Protein AF-A0A928WXS2-F1 (afdb_monomer_lite)

pLDDT: mean 75.67, std 11.42, range [37.75, 89.62]

Radius of gyration: 29.93 Å; chains: 1; bounding box: 46×46×82 Å

Structure (mmCIF, N/CA/C/O backbone):
data_AF-A0A928WXS2-F1
#
_entry.id   AF-A0A928WXS2-F1
#
loop_
_atom_site.group_PDB
_atom_site.id
_atom_site.type_symbol
_atom_site.label_atom_id
_atom_site.label_alt_id
_atom_site.label_comp_id
_atom_site.label_asym_id
_atom_site.label_entity_id
_atom_site.label_seq_id
_atom_site.pdbx_PDB_ins_code
_atom_site.Cartn_x
_atom_site.Cartn_y
_atom_site.Cartn_z
_atom_site.occupancy
_atom_site.B_iso_or_equiv
_atom_site.auth_seq_id
_atom_site.auth_comp_id
_atom_site.auth_asym_id
_atom_site.auth_atom_id
_atom_site.pdbx_PDB_model_num
ATOM 1 N N . MET A 1 1 ? -8.894 -29.575 31.474 1.00 37.75 1 MET A N 1
ATOM 2 C CA . MET A 1 1 ? -9.106 -28.116 31.392 1.00 37.75 1 MET A CA 1
ATOM 3 C C . MET A 1 1 ? -9.855 -27.868 30.100 1.00 37.75 1 MET A C 1
ATOM 5 O O . MET A 1 1 ? -9.328 -28.230 29.058 1.00 37.75 1 MET A O 1
ATOM 9 N N . ALA A 1 2 ? -11.108 -27.418 30.169 1.00 40.50 2 ALA A N 1
ATOM 10 C CA . ALA A 1 2 ? -11.905 -27.175 28.971 1.00 40.50 2 ALA A CA 1
ATOM 11 C C . ALA A 1 2 ? -11.360 -25.928 28.266 1.00 40.50 2 ALA A C 1
ATOM 13 O O . ALA A 1 2 ? -11.313 -24.856 28.868 1.00 40.50 2 ALA A O 1
ATOM 14 N N . LEU A 1 3 ? -10.901 -26.093 27.025 1.00 47.56 3 LEU A N 1
ATOM 15 C CA . LEU A 1 3 ? -10.649 -24.979 26.121 1.00 47.56 3 LEU A CA 1
ATOM 16 C C . LEU A 1 3 ? -12.019 -24.390 25.801 1.00 47.56 3 LEU A C 1
ATOM 18 O O . LEU A 1 3 ? -12.821 -24.989 25.095 1.00 47.56 3 LEU A O 1
ATOM 22 N N . LEU A 1 4 ? -12.316 -23.277 26.452 1.00 52.53 4 LEU A N 1
ATOM 23 C CA . LEU A 1 4 ? -13.494 -22.474 26.199 1.00 52.53 4 LEU A CA 1
ATOM 24 C C . LEU A 1 4 ? -13.389 -21.948 24.760 1.00 52.53 4 LEU A C 1
ATOM 26 O O . LEU A 1 4 ? -12.701 -20.962 24.510 1.00 52.53 4 LEU A O 1
ATOM 30 N N . GLU A 1 5 ? -14.039 -22.629 23.814 1.00 58.19 5 GLU A N 1
ATOM 31 C CA . GLU A 1 5 ? -14.343 -22.106 22.476 1.00 58.19 5 GLU A CA 1
ATOM 32 C C . GLU A 1 5 ? -15.395 -20.998 22.622 1.00 58.19 5 GLU A C 1
ATOM 34 O O . GLU A 1 5 ? -16.561 -21.158 22.272 1.00 58.19 5 GLU A O 1
ATOM 39 N N . ILE A 1 6 ? -15.007 -19.888 23.251 1.00 64.94 6 ILE A N 1
ATOM 40 C CA . ILE A 1 6 ? -15.870 -18.718 23.376 1.00 64.94 6 ILE A CA 1
ATOM 41 C C . ILE A 1 6 ? -15.855 -18.016 22.021 1.00 64.94 6 ILE A C 1
ATOM 43 O O . ILE A 1 6 ? -14.792 -17.651 21.511 1.00 64.94 6 ILE A O 1
ATOM 47 N N . SER A 1 7 ? -17.035 -17.836 21.432 1.00 75.81 7 SER A N 1
ATOM 48 C CA . SER A 1 7 ? -17.173 -17.073 20.193 1.00 75.81 7 SER A CA 1
ATOM 49 C C . SER A 1 7 ? -16.910 -15.584 20.445 1.00 75.81 7 SER A C 1
ATOM 51 O O . SER A 1 7 ? -17.113 -15.072 21.545 1.00 75.81 7 SER A O 1
ATOM 53 N N . VAL A 1 8 ? -16.476 -14.849 19.418 1.00 71.12 8 VAL A N 1
ATOM 54 C CA . VAL A 1 8 ? -16.236 -13.394 19.520 1.00 71.12 8 VAL A CA 1
ATOM 55 C C . VAL A 1 8 ? -17.483 -12.651 20.020 1.00 71.12 8 VAL A C 1
ATOM 57 O O . VAL A 1 8 ? -17.380 -11.710 20.801 1.00 71.12 8 VAL A O 1
ATOM 60 N N . GLU A 1 9 ? -18.664 -13.127 19.631 1.00 75.56 9 GLU A N 1
ATOM 61 C CA . GLU A 1 9 ? -19.962 -12.607 20.069 1.00 75.56 9 GLU A CA 1
ATOM 62 C C . GLU A 1 9 ? -20.176 -12.796 21.577 1.00 75.56 9 GLU A C 1
ATOM 64 O O . GLU A 1 9 ? -20.564 -11.861 22.269 1.00 75.56 9 GLU A O 1
ATOM 69 N N . GLN A 1 10 ? -19.822 -13.964 22.120 1.00 74.50 10 GLN A N 1
ATOM 70 C CA . GLN A 1 10 ? -19.902 -14.227 23.559 1.00 74.50 10 GLN A CA 1
ATOM 71 C C . GLN A 1 10 ? -18.910 -13.372 24.362 1.00 74.50 10 GLN A C 1
ATOM 73 O O . GLN A 1 10 ? -19.214 -12.970 25.483 1.00 74.50 10 GLN A O 1
ATOM 78 N N . ILE A 1 11 ? -17.737 -13.058 23.802 1.00 74.88 11 ILE A N 1
ATOM 79 C CA . ILE A 1 11 ? -16.780 -12.129 24.426 1.00 74.88 11 ILE A CA 1
ATOM 80 C C . ILE A 1 11 ? -17.367 -10.715 24.468 1.00 74.88 11 ILE A C 1
ATOM 82 O O . ILE A 1 11 ? -17.271 -10.046 25.495 1.00 74.88 11 ILE A O 1
ATOM 86 N N . LEU A 1 12 ? -17.994 -10.267 23.378 1.00 75.69 12 LEU A N 1
ATOM 87 C CA . LEU A 1 12 ? -18.630 -8.952 23.309 1.00 75.69 12 LEU A CA 1
ATOM 88 C C . LEU A 1 12 ? -19.786 -8.828 24.304 1.00 75.69 12 LEU A C 1
ATOM 90 O O . LEU A 1 12 ? -19.847 -7.830 25.021 1.00 75.69 12 LEU A O 1
ATOM 94 N N . ASP A 1 13 ? -20.633 -9.850 24.422 1.00 80.19 13 ASP A N 1
ATOM 95 C CA . ASP A 1 13 ? -21.723 -9.870 25.402 1.00 80.19 13 ASP A CA 1
ATOM 96 C C . ASP A 1 13 ? -21.201 -9.814 26.845 1.00 80.19 13 ASP A C 1
ATOM 98 O O . ASP A 1 13 ? -21.734 -9.078 27.679 1.00 80.19 13 ASP A O 1
ATOM 102 N N . LEU A 1 14 ? -20.118 -10.536 27.150 1.00 77.69 14 LEU A N 1
ATOM 103 C CA . LEU A 1 14 ? -19.480 -10.494 28.469 1.00 77.69 14 LEU A CA 1
ATOM 104 C C . LEU A 1 14 ? -18.858 -9.124 28.766 1.00 77.69 14 LEU A C 1
ATOM 106 O O . LEU A 1 14 ? -18.938 -8.647 29.897 1.00 77.69 14 LEU A O 1
ATOM 110 N N . ILE A 1 15 ? -18.271 -8.467 27.762 1.00 75.50 15 ILE A N 1
ATOM 111 C CA . ILE A 1 15 ? -17.727 -7.111 27.901 1.00 75.50 15 ILE A CA 1
ATOM 112 C C . ILE A 1 15 ? -18.856 -6.100 28.138 1.00 75.50 15 ILE A C 1
ATOM 114 O O . ILE A 1 15 ? -18.721 -5.231 28.999 1.00 75.50 15 ILE A O 1
ATOM 118 N N . GLN A 1 16 ? -19.990 -6.229 27.445 1.00 76.81 16 GLN A N 1
ATOM 119 C CA . GLN A 1 16 ? -21.141 -5.332 27.605 1.00 76.81 16 GLN A CA 1
ATOM 120 C C . GLN A 1 16 ? -21.787 -5.410 28.996 1.00 76.81 16 GLN A C 1
ATOM 122 O O . GLN A 1 16 ? -22.351 -4.421 29.460 1.00 76.81 16 GLN A O 1
ATOM 127 N N . GLN A 1 17 ? -21.672 -6.550 29.682 1.00 80.56 17 GLN A N 1
ATOM 128 C CA . GLN A 1 17 ? -22.176 -6.734 31.049 1.00 80.56 17 GLN A CA 1
ATOM 129 C C . GLN A 1 17 ? -21.261 -6.135 32.133 1.00 80.56 17 GLN A C 1
ATOM 131 O O . GLN A 1 17 ? -21.659 -6.062 33.298 1.00 80.56 17 GLN A O 1
ATOM 136 N N . LEU A 1 18 ? -20.042 -5.711 31.783 1.00 77.56 18 LEU A N 1
ATOM 137 C CA . LEU A 1 18 ? -19.088 -5.127 32.725 1.00 77.56 18 LEU A CA 1
ATOM 138 C C . LEU A 1 18 ? -19.299 -3.614 32.921 1.00 77.56 18 LEU A C 1
ATOM 140 O O . LEU A 1 18 ? -19.802 -2.930 32.030 1.00 77.56 18 LEU A O 1
ATOM 144 N N . PRO A 1 19 ? -18.858 -3.052 34.062 1.00 81.75 19 PRO A N 1
ATOM 145 C CA . PRO A 1 19 ? -18.829 -1.607 34.276 1.00 81.75 19 PRO A CA 1
ATOM 146 C C . PRO A 1 19 ? -17.957 -0.893 33.234 1.00 81.75 19 PRO A C 1
ATOM 148 O O . PRO A 1 19 ? -16.912 -1.409 32.834 1.00 81.75 19 PRO A O 1
ATOM 151 N N . ILE A 1 20 ? -18.337 0.332 32.859 1.00 74.69 20 ILE A N 1
ATOM 152 C CA . ILE A 1 20 ? -17.662 1.136 31.819 1.00 74.69 20 ILE A CA 1
ATOM 153 C C . ILE A 1 20 ? -16.156 1.296 32.096 1.00 74.69 20 ILE A C 1
ATOM 155 O O . ILE A 1 20 ? -15.346 1.184 31.181 1.00 74.69 20 ILE A O 1
ATOM 159 N N . GLU A 1 21 ? -15.758 1.474 33.358 1.00 76.44 21 GLU A N 1
ATOM 160 C CA . GLU A 1 21 ? -14.342 1.574 33.755 1.00 76.44 21 GLU A CA 1
ATOM 161 C C . GLU A 1 21 ? -13.547 0.296 33.431 1.00 76.44 21 GLU A C 1
ATOM 163 O O . GLU A 1 21 ? -12.397 0.344 32.994 1.00 76.44 21 GLU A O 1
ATOM 168 N N . SER A 1 22 ? -14.176 -0.871 33.592 1.00 78.38 22 SER A N 1
ATOM 169 C CA . SER A 1 22 ? -13.563 -2.161 33.256 1.00 78.38 22 SER A CA 1
ATOM 170 C C . SER A 1 22 ? -13.500 -2.379 31.744 1.00 78.38 22 SER A C 1
ATOM 172 O O . SER A 1 22 ? -12.516 -2.925 31.250 1.00 78.38 22 SER A O 1
ATOM 174 N N . GLN A 1 23 ? -14.502 -1.906 30.997 1.00 77.50 23 GLN A N 1
ATOM 175 C CA . GLN A 1 23 ? -14.493 -1.946 29.531 1.00 77.50 23 GLN A CA 1
ATOM 176 C C . GLN A 1 23 ? -13.344 -1.110 28.957 1.00 77.50 23 GLN A C 1
ATOM 178 O O . GLN A 1 23 ? -12.628 -1.576 28.071 1.00 77.50 23 GLN A O 1
ATOM 183 N N . GLN A 1 24 ? -13.119 0.088 29.503 1.00 76.94 24 GLN A N 1
ATOM 184 C CA . GLN A 1 24 ? -12.020 0.963 29.090 1.00 76.94 24 GLN A CA 1
ATOM 185 C C . GLN A 1 24 ? -10.656 0.297 29.301 1.00 76.94 24 GLN A C 1
ATOM 187 O O . GLN A 1 24 ? -9.846 0.259 28.377 1.00 76.94 24 GLN A O 1
ATOM 192 N N . SER A 1 25 ? -10.435 -0.320 30.467 1.00 80.94 25 SER A N 1
ATOM 193 C CA . SER A 1 25 ? -9.180 -1.028 30.752 1.00 80.94 25 SER A CA 1
ATOM 194 C C . SER A 1 25 ? -8.951 -2.238 29.833 1.00 80.94 25 SER A C 1
ATOM 196 O O . SER A 1 25 ? -7.816 -2.519 29.442 1.00 80.94 25 SER A O 1
ATOM 198 N N . ILE A 1 26 ? -10.015 -2.953 29.451 1.00 83.25 26 ILE A N 1
ATOM 199 C CA . ILE A 1 26 ? -9.927 -4.082 28.511 1.00 83.25 26 ILE A CA 1
ATOM 200 C C . ILE A 1 26 ? -9.544 -3.596 27.111 1.00 83.25 26 ILE A C 1
ATOM 202 O O . ILE A 1 26 ? -8.653 -4.178 26.492 1.00 83.25 26 ILE A O 1
ATOM 206 N N . VAL A 1 27 ? -10.180 -2.528 26.623 1.00 81.94 27 VAL A N 1
ATOM 207 C CA . VAL A 1 27 ? -9.870 -1.940 25.312 1.00 81.94 27 VAL A CA 1
ATOM 208 C C . VAL A 1 27 ? -8.429 -1.441 25.273 1.00 81.94 27 VAL A C 1
ATOM 210 O O . VAL A 1 27 ? -7.711 -1.737 24.322 1.00 81.94 27 VAL A O 1
ATOM 213 N N . GLU A 1 28 ? -7.974 -0.762 26.324 1.00 83.25 28 GLU A N 1
ATOM 214 C CA . GLU A 1 28 ? -6.602 -0.265 26.426 1.00 83.25 28 GLU A CA 1
ATOM 215 C C . GLU A 1 28 ? -5.575 -1.408 26.384 1.00 83.25 28 GLU A C 1
ATOM 217 O O . GLU A 1 28 ? -4.616 -1.366 25.610 1.00 83.25 28 GLU A O 1
ATOM 222 N N . LYS A 1 29 ? -5.820 -2.494 27.126 1.00 84.56 29 LYS A N 1
ATOM 223 C CA . LYS A 1 29 ? -4.959 -3.686 27.092 1.00 84.56 29 LYS A CA 1
ATOM 224 C C . LYS A 1 29 ? -4.984 -4.410 25.749 1.00 84.56 29 LYS A C 1
ATOM 226 O O . LYS A 1 29 ? -3.947 -4.908 25.316 1.00 84.56 29 LYS A O 1
ATOM 231 N N . LEU A 1 30 ? -6.141 -4.491 25.091 1.00 81.69 30 LEU A N 1
ATOM 232 C CA . LEU A 1 30 ? -6.252 -5.074 23.752 1.00 81.69 30 LEU A CA 1
ATOM 233 C C . LEU A 1 30 ? -5.487 -4.240 22.724 1.00 81.69 30 LEU A C 1
ATOM 235 O O . LEU A 1 30 ? -4.758 -4.806 21.916 1.00 81.69 30 LEU A O 1
ATOM 239 N N . HIS A 1 31 ? -5.597 -2.913 22.794 1.00 77.69 31 HIS A N 1
ATOM 240 C CA . HIS A 1 31 ? -4.818 -1.998 21.964 1.00 77.69 31 HIS A CA 1
ATOM 241 C C . HIS A 1 31 ? -3.316 -2.184 22.181 1.00 77.69 31 HIS A C 1
ATOM 243 O O . HIS A 1 31 ? -2.576 -2.301 21.208 1.00 77.69 31 HIS A O 1
ATOM 249 N N . GLN A 1 32 ? -2.871 -2.282 23.436 1.00 81.06 32 GLN A N 1
ATOM 250 C CA . GLN A 1 32 ? -1.468 -2.532 23.752 1.00 81.06 32 GLN A CA 1
ATOM 251 C C . GLN A 1 32 ? -0.986 -3.874 23.180 1.00 81.06 32 GLN A C 1
ATOM 253 O O . GLN A 1 32 ? 0.051 -3.924 22.525 1.00 81.06 32 GLN A O 1
ATOM 258 N N . GLN A 1 33 ? -1.754 -4.954 23.354 1.00 79.94 33 GLN A N 1
ATOM 259 C CA . GLN A 1 33 ? -1.376 -6.259 22.806 1.00 79.94 33 GLN A CA 1
ATOM 260 C C . GLN A 1 33 ? -1.382 -6.292 21.279 1.00 79.94 33 GLN A C 1
ATOM 262 O O . GLN A 1 33 ? -0.558 -6.984 20.685 1.00 79.94 33 GLN A O 1
ATOM 267 N N . LEU A 1 34 ? -2.306 -5.578 20.635 1.00 77.06 34 LEU A N 1
ATOM 268 C CA . LEU A 1 34 ? -2.323 -5.450 19.182 1.00 77.06 34 LEU A CA 1
ATOM 269 C C . LEU A 1 34 ? -1.117 -4.651 18.690 1.00 77.06 34 LEU A C 1
ATOM 271 O O . LEU A 1 34 ? -0.498 -5.074 17.723 1.00 77.06 34 LEU A O 1
ATOM 275 N N . ALA A 1 35 ? -0.741 -3.567 19.369 1.00 72.06 35 ALA A N 1
ATOM 276 C CA . ALA A 1 35 ? 0.445 -2.782 19.033 1.00 72.06 35 ALA A CA 1
ATOM 277 C C . ALA A 1 35 ? 1.757 -3.567 19.227 1.00 72.06 35 ALA A C 1
ATOM 279 O O . ALA A 1 35 ? 2.691 -3.386 18.456 1.00 72.06 35 ALA A O 1
ATOM 280 N N . GLU A 1 36 ? 1.823 -4.457 20.223 1.00 74.94 36 GLU A N 1
ATOM 281 C CA . GLU A 1 36 ? 2.979 -5.336 20.450 1.00 74.94 36 GLU A CA 1
ATOM 282 C C . GLU A 1 36 ? 3.042 -6.523 19.471 1.00 74.94 36 GLU A C 1
ATOM 284 O O . GLU A 1 36 ? 4.130 -7.000 19.153 1.00 74.94 36 GLU A O 1
ATOM 289 N N . LYS A 1 37 ? 1.890 -7.042 19.017 1.00 66.50 37 LYS A N 1
ATOM 290 C CA . LYS A 1 37 ? 1.818 -8.239 18.156 1.00 66.50 37 LYS A CA 1
ATOM 291 C C . LYS A 1 37 ? 1.736 -7.946 16.670 1.00 66.50 37 LYS A C 1
ATOM 293 O O . LYS A 1 37 ? 2.120 -8.806 15.877 1.00 66.50 37 LYS A O 1
ATOM 298 N N . LEU A 1 38 ? 1.185 -6.803 16.280 1.00 61.25 38 LEU A N 1
ATOM 299 C CA . LEU A 1 38 ? 1.256 -6.378 14.896 1.00 61.25 38 LEU A CA 1
ATOM 300 C C . LEU A 1 38 ? 2.700 -5.952 14.660 1.00 61.25 38 LEU A C 1
ATOM 302 O O . LEU A 1 38 ? 3.159 -5.030 15.334 1.00 61.25 38 LEU A O 1
ATOM 306 N N . PRO A 1 39 ? 3.431 -6.586 13.726 1.00 57.66 39 PRO A N 1
ATOM 307 C CA . PRO A 1 39 ? 4.613 -5.935 13.212 1.00 57.66 39 PRO A CA 1
ATOM 308 C C . PRO A 1 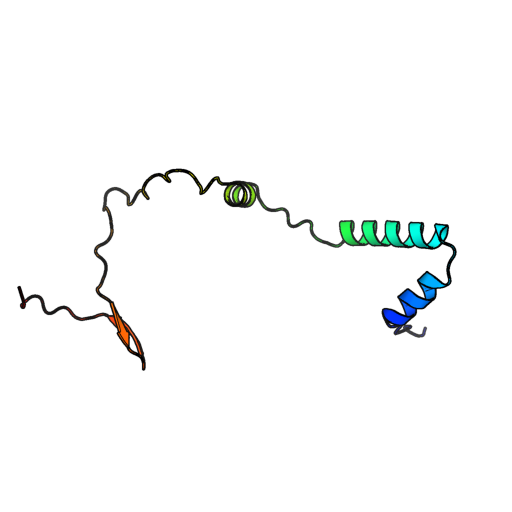39 ? 4.107 -4.601 12.677 1.00 57.66 39 PRO A C 1
ATOM 310 O O . PRO A 1 39 ? 3.290 -4.562 11.752 1.00 57.66 39 PRO A O 1
ATOM 313 N N . ILE A 1 40 ? 4.532 -3.505 13.307 1.00 60.56 40 ILE A N 1
ATOM 314 C CA . ILE A 1 40 ? 4.548 -2.221 12.626 1.00 60.56 40 ILE A CA 1
ATOM 315 C C . ILE A 1 40 ? 5.2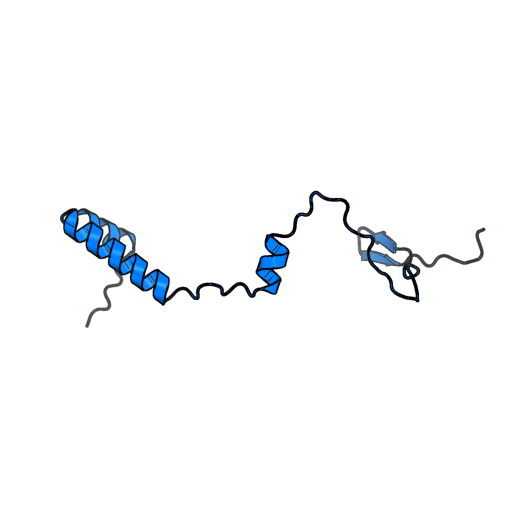50 -2.569 11.322 1.00 60.56 40 ILE A C 1
ATOM 317 O O . ILE A 1 40 ? 6.385 -3.046 11.364 1.00 60.56 40 ILE A O 1
ATOM 321 N N . LEU A 1 41 ? 4.540 -2.500 10.192 1.00 59.34 41 LEU A N 1
ATOM 322 C CA . LEU A 1 41 ? 5.205 -2.572 8.904 1.00 59.34 41 LEU A CA 1
ATOM 323 C C . LEU A 1 41 ? 6.189 -1.412 8.968 1.00 59.34 41 LEU A C 1
ATOM 325 O O . LEU A 1 41 ? 5.792 -0.251 8.865 1.00 59.34 41 LEU A O 1
ATOM 329 N N . GLU A 1 42 ? 7.445 -1.719 9.276 1.00 63.41 42 GLU A N 1
ATOM 330 C CA . GLU A 1 42 ? 8.539 -0.790 9.121 1.00 63.41 42 GLU A CA 1
ATOM 331 C C . GLU A 1 42 ? 8.642 -0.612 7.618 1.00 63.41 42 GLU A C 1
ATOM 333 O O . GLU A 1 42 ? 9.320 -1.356 6.919 1.00 63.41 42 GLU A O 1
ATOM 338 N N . ILE A 1 43 ? 7.827 0.313 7.112 1.00 66.94 43 ILE A N 1
ATOM 339 C CA . ILE A 1 43 ? 7.957 0.824 5.766 1.00 66.94 43 ILE A CA 1
ATOM 340 C C . ILE A 1 43 ? 9.358 1.421 5.757 1.00 66.94 43 ILE A C 1
ATOM 342 O O . ILE A 1 43 ? 9.643 2.357 6.519 1.00 66.94 43 ILE A O 1
ATOM 346 N N . ASP A 1 44 ? 10.238 0.805 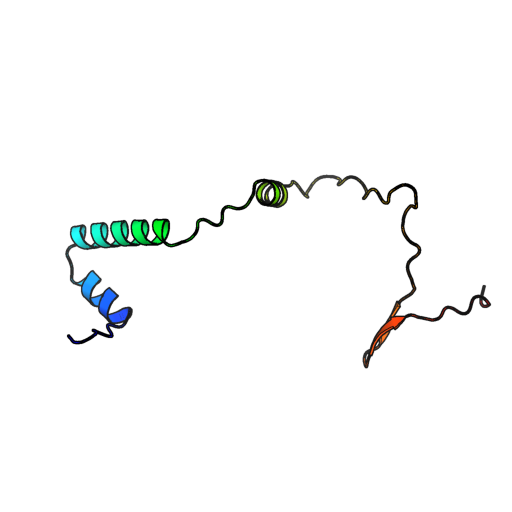4.980 1.00 82.25 44 ASP A N 1
ATOM 347 C CA . ASP A 1 44 ? 11.602 1.265 4.821 1.00 82.25 44 ASP A CA 1
ATOM 348 C C . ASP A 1 44 ? 11.602 2.703 4.278 1.00 82.25 44 ASP A C 1
ATOM 350 O O . ASP A 1 44 ? 10.609 3.195 3.729 1.00 82.25 44 ASP A O 1
ATOM 354 N N . GLU A 1 45 ? 12.699 3.421 4.504 1.00 80.81 45 GLU A N 1
ATOM 355 C CA . GLU A 1 45 ? 12.777 4.839 4.143 1.00 80.81 45 GLU A CA 1
ATOM 356 C C . GLU A 1 45 ? 12.567 5.067 2.643 1.00 80.81 45 GLU A C 1
ATOM 358 O O . GLU A 1 45 ? 11.921 6.045 2.273 1.00 80.81 45 GLU A O 1
ATOM 363 N N . GLU A 1 46 ? 13.031 4.150 1.790 1.00 82.06 46 GLU A N 1
ATOM 364 C CA . GLU A 1 46 ? 12.807 4.226 0.347 1.00 82.06 46 GLU A CA 1
ATOM 365 C C . GLU A 1 46 ? 11.308 4.124 0.031 1.00 82.06 46 GLU A C 1
ATOM 367 O O . GLU A 1 46 ? 10.758 5.008 -0.628 1.00 82.06 46 GLU A O 1
ATOM 372 N N . SER A 1 47 ? 10.610 3.126 0.572 1.00 81.38 47 SER A N 1
ATOM 373 C CA . SER A 1 47 ? 9.161 2.971 0.401 1.00 81.38 47 SER A CA 1
ATOM 374 C C . SER A 1 47 ? 8.364 4.189 0.892 1.00 81.38 47 SER A C 1
ATOM 376 O O . SER A 1 47 ? 7.371 4.563 0.265 1.00 81.38 47 SER A O 1
ATOM 378 N N . LYS A 1 48 ? 8.789 4.853 1.978 1.00 83.69 48 LYS A N 1
ATOM 379 C CA . LYS A 1 48 ? 8.152 6.103 2.441 1.00 83.69 48 LYS A CA 1
ATOM 380 C C . LYS A 1 48 ? 8.347 7.245 1.449 1.00 83.69 48 LYS A C 1
ATOM 382 O O . LYS A 1 48 ? 7.381 7.928 1.121 1.00 83.69 48 LYS A O 1
ATOM 387 N N . VAL A 1 49 ? 9.567 7.413 0.938 1.00 84.94 49 VAL A N 1
ATOM 388 C CA . VAL A 1 49 ? 9.892 8.442 -0.062 1.00 84.94 49 VAL A CA 1
ATOM 389 C C . VAL A 1 49 ? 9.073 8.246 -1.339 1.00 84.94 49 VAL A C 1
ATOM 391 O O . VAL A 1 49 ? 8.573 9.222 -1.891 1.00 84.94 49 VAL A O 1
ATOM 394 N N . TRP A 1 50 ? 8.868 7.000 -1.777 1.00 83.31 50 TRP A N 1
ATOM 395 C CA . TRP A 1 50 ? 8.002 6.694 -2.919 1.00 83.31 50 TRP A CA 1
ATOM 396 C C . TRP A 1 50 ? 6.530 7.038 -2.669 1.00 83.31 50 TRP A C 1
ATOM 398 O O . TRP A 1 50 ? 5.873 7.574 -3.559 1.00 83.31 50 TRP A O 1
ATOM 408 N N . LEU A 1 51 ? 6.005 6.741 -1.477 1.00 82.81 51 LEU A N 1
ATOM 409 C CA . LEU A 1 51 ? 4.607 7.022 -1.128 1.00 82.81 51 LEU A CA 1
ATOM 410 C C . LEU A 1 51 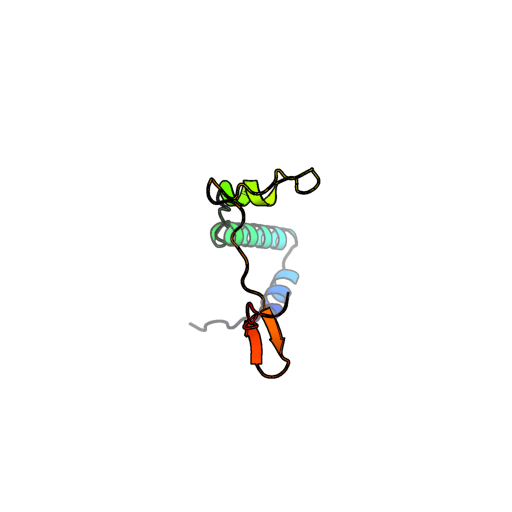? 4.310 8.521 -1.002 1.00 82.81 51 LEU A C 1
ATOM 412 O O . LEU A 1 51 ? 3.188 8.946 -1.269 1.00 82.81 51 LEU A O 1
ATOM 416 N N . GLU A 1 52 ? 5.303 9.306 -0.592 1.00 86.50 52 GLU A N 1
ATOM 417 C C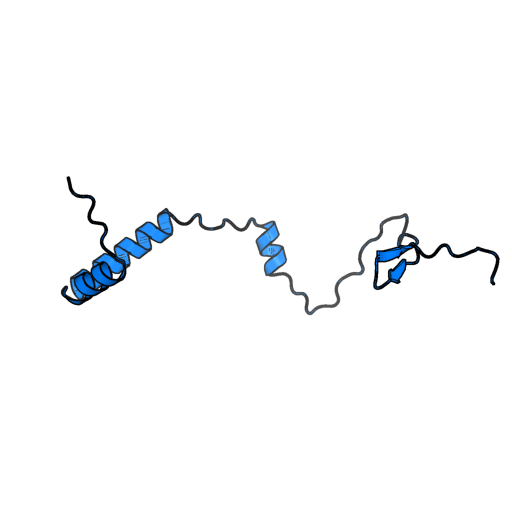A . GLU A 1 52 ? 5.194 10.756 -0.411 1.00 86.50 52 GLU A CA 1
ATOM 418 C C . GLU A 1 52 ? 5.642 11.552 -1.649 1.00 86.50 52 GLU A C 1
ATOM 420 O O . GLU A 1 52 ? 5.593 12.784 -1.638 1.00 86.50 52 GLU A O 1
ATOM 425 N N . ALA A 1 53 ? 6.074 10.876 -2.719 1.00 82.12 53 ALA A N 1
ATOM 426 C CA . ALA A 1 53 ? 6.540 11.529 -3.932 1.00 82.12 53 ALA A CA 1
ATOM 427 C C . ALA A 1 53 ? 5.414 12.345 -4.587 1.00 82.12 53 ALA A C 1
ATOM 429 O O . ALA A 1 53 ? 4.342 11.828 -4.912 1.00 82.12 53 ALA A O 1
ATOM 430 N N . ASP A 1 54 ? 5.675 13.632 -4.818 1.00 80.00 54 ASP A N 1
ATOM 431 C CA . ASP A 1 54 ? 4.755 14.512 -5.531 1.00 80.00 54 ASP A CA 1
ATOM 432 C C . ASP A 1 54 ? 4.738 14.161 -7.027 1.00 80.00 54 ASP A C 1
ATOM 434 O O . ASP A 1 54 ? 5.617 14.551 -7.797 1.00 80.00 54 ASP A O 1
ATOM 438 N N . LEU A 1 55 ? 3.721 13.397 -7.432 1.00 78.44 55 LEU A N 1
ATOM 439 C CA . LEU A 1 55 ? 3.487 13.002 -8.824 1.00 78.44 55 LEU A CA 1
ATOM 440 C C . LEU A 1 55 ? 2.760 14.082 -9.644 1.00 78.44 55 LEU A C 1
ATOM 442 O O . LEU A 1 55 ? 2.489 13.860 -10.824 1.00 78.44 55 LEU A O 1
ATOM 446 N N . ALA A 1 56 ? 2.390 15.219 -9.041 1.00 78.25 56 ALA A N 1
ATOM 447 C CA . ALA A 1 56 ? 1.627 16.267 -9.717 1.00 78.25 56 ALA A CA 1
ATOM 448 C C . ALA A 1 56 ? 2.504 17.231 -10.542 1.00 78.25 56 ALA A C 1
ATOM 450 O O . ALA A 1 56 ? 1.969 18.013 -11.331 1.00 78.25 56 ALA A O 1
ATOM 451 N N . GLY A 1 57 ? 3.830 17.190 -10.372 1.00 77.00 57 GLY A N 1
ATOM 452 C CA . GLY A 1 57 ? 4.785 17.999 -11.133 1.00 77.00 57 GLY A CA 1
ATOM 453 C C . GLY A 1 57 ? 5.141 17.426 -12.510 1.00 77.00 57 GLY A C 1
ATOM 454 O O . GLY A 1 57 ? 4.853 16.273 -12.825 1.00 77.00 57 GLY A O 1
ATOM 455 N N . GLU A 1 58 ? 5.820 18.227 -13.340 1.00 77.00 58 GLU A N 1
ATOM 456 C CA . GLU A 1 58 ? 6.491 17.710 -14.540 1.00 77.00 58 GLU A CA 1
ATOM 457 C C . GLU A 1 58 ? 7.604 16.747 -14.109 1.00 77.00 58 GLU A C 1
ATOM 459 O O . GLU A 1 58 ? 8.647 17.161 -13.598 1.00 77.00 58 GLU A O 1
ATOM 464 N N . LEU A 1 59 ? 7.365 15.447 -14.283 1.00 76.12 59 LEU A N 1
ATOM 465 C CA . LEU A 1 59 ? 8.366 14.425 -14.012 1.00 76.12 59 LEU A CA 1
ATOM 466 C C . LEU A 1 59 ? 9.509 14.552 -15.031 1.00 76.12 59 LEU A C 1
ATOM 468 O O . LEU A 1 59 ? 9.240 14.721 -16.227 1.00 76.12 59 LEU A O 1
ATOM 472 N N . PRO A 1 60 ? 10.780 14.451 -14.599 1.00 77.81 60 PRO A N 1
ATOM 473 C CA . PRO A 1 60 ? 11.884 14.382 -15.541 1.00 77.81 60 PRO A CA 1
ATOM 474 C C . PRO A 1 60 ? 11.675 13.179 -16.466 1.00 77.81 60 PRO A C 1
ATOM 476 O O . PRO A 1 60 ? 11.186 12.128 -16.047 1.00 77.81 60 PRO A O 1
ATOM 479 N N . GLY A 1 61 ? 12.044 13.335 -17.738 1.00 80.75 61 GLY A N 1
ATOM 480 C CA . GLY A 1 61 ? 12.033 12.217 -18.674 1.00 80.75 61 GLY A CA 1
ATOM 481 C C . GLY A 1 61 ? 12.878 11.061 -18.139 1.00 80.75 61 GLY A C 1
ATOM 482 O O . GLY A 1 61 ? 13.916 11.284 -17.516 1.00 80.75 61 GLY A O 1
ATOM 483 N N . TYR A 1 62 ? 12.429 9.830 -18.377 1.00 83.00 62 TYR A N 1
ATOM 484 C CA . TYR A 1 62 ? 13.197 8.644 -18.010 1.00 83.00 62 TYR A CA 1
ATOM 485 C C . TYR A 1 62 ? 14.551 8.658 -18.732 1.00 83.00 62 TYR A C 1
ATOM 487 O O . TYR A 1 62 ? 14.596 8.807 -19.957 1.00 83.00 62 TYR A O 1
ATOM 495 N N . ASP A 1 63 ? 15.644 8.526 -17.981 1.00 87.31 63 ASP A N 1
ATOM 496 C CA . ASP A 1 63 ? 16.984 8.424 -18.553 1.00 87.31 63 ASP A CA 1
ATOM 497 C C . ASP A 1 63 ? 17.182 7.017 -19.122 1.00 87.31 63 ASP A C 1
ATOM 499 O O . ASP A 1 63 ? 17.426 6.053 -18.398 1.00 87.31 63 ASP A O 1
ATOM 503 N N . TRP A 1 64 ? 17.054 6.901 -20.442 1.00 88.69 64 TRP A N 1
ATOM 504 C CA . TRP A 1 64 ? 17.266 5.650 -21.168 1.00 88.69 64 TRP A CA 1
ATOM 505 C C . TRP A 1 64 ? 18.746 5.247 -21.270 1.00 88.69 64 TRP A C 1
ATOM 507 O O . TRP A 1 64 ? 19.061 4.188 -21.812 1.00 88.69 64 TRP A O 1
ATOM 517 N N . GLY A 1 65 ? 19.665 6.069 -20.758 1.00 89.62 65 GLY A N 1
ATO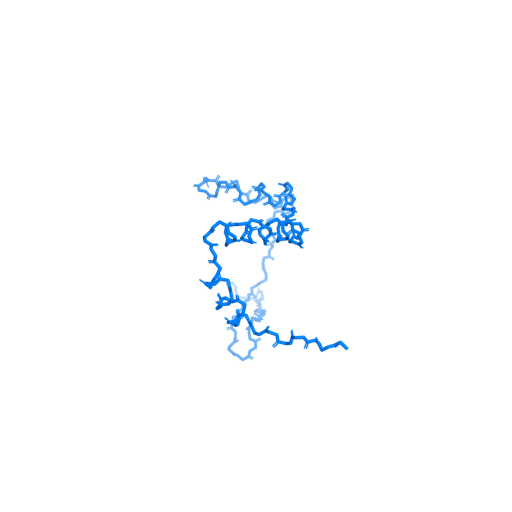M 518 C CA . GLY A 1 65 ? 21.094 5.835 -20.863 1.00 89.62 65 GLY A CA 1
ATOM 519 C C . GLY A 1 65 ? 21.639 6.086 -22.277 1.00 89.62 65 GLY A C 1
ATOM 520 O O . GLY A 1 65 ? 20.933 6.569 -23.167 1.00 89.62 65 GLY A O 1
ATOM 521 N N . PRO A 1 66 ? 22.923 5.769 -22.513 1.00 89.38 66 PRO A N 1
ATOM 522 C CA . PRO A 1 66 ? 23.615 6.108 -23.757 1.00 89.38 66 PRO A CA 1
ATOM 523 C C . PRO A 1 66 ? 23.081 5.365 -24.989 1.00 89.38 66 PRO A C 1
ATOM 525 O O . PRO A 1 66 ? 23.289 5.827 -26.109 1.00 89.38 66 PRO A O 1
ATOM 528 N N . GLU A 1 67 ? 22.409 4.227 -24.796 1.00 87.12 67 GLU A N 1
ATOM 529 C CA . GLU A 1 67 ? 21.801 3.442 -25.880 1.00 87.12 67 GLU A CA 1
ATOM 530 C C . GLU A 1 67 ? 20.437 3.999 -26.320 1.00 87.12 67 GLU A C 1
ATOM 532 O O . GLU A 1 67 ? 19.950 3.659 -27.397 1.00 87.12 67 GLU A O 1
ATOM 537 N N . GLY A 1 68 ? 19.853 4.910 -25.534 1.00 87.19 68 GLY A N 1
ATOM 538 C CA . GLY A 1 68 ? 18.566 5.524 -25.830 1.00 87.19 68 GLY A CA 1
ATOM 539 C C . GLY A 1 68 ? 17.386 4.561 -25.682 1.00 87.19 68 GLY A C 1
ATOM 540 O O . GLY A 1 68 ? 17.491 3.477 -25.112 1.00 87.19 68 GLY A O 1
ATOM 541 N N . ILE A 1 69 ? 16.218 4.992 -26.164 1.00 87.31 69 ILE A N 1
ATOM 542 C CA . ILE A 1 69 ? 14.991 4.188 -26.106 1.00 87.31 69 ILE A CA 1
ATOM 543 C C . ILE A 1 69 ? 15.204 2.907 -26.933 1.00 87.31 69 ILE A C 1
ATOM 545 O O . ILE A 1 69 ? 15.509 3.017 -28.125 1.00 87.31 69 ILE A O 1
ATOM 549 N N . PRO A 1 70 ? 14.998 1.706 -26.362 1.00 84.94 70 PRO A N 1
ATOM 550 C CA . PRO A 1 70 ? 15.082 0.460 -27.110 1.00 84.94 70 PRO A CA 1
ATOM 551 C C . PRO A 1 70 ? 14.120 0.461 -28.301 1.00 84.94 70 PRO A C 1
ATOM 553 O O . PRO A 1 70 ? 12.965 0.877 -28.178 1.00 84.94 70 PRO A O 1
ATOM 556 N N . GLN A 1 71 ? 14.560 -0.062 -29.447 1.00 84.31 71 GLN A N 1
ATOM 557 C CA . GLN A 1 71 ? 13.641 -0.351 -30.547 1.00 84.31 71 GLN A CA 1
ATOM 558 C C . GLN A 1 71 ? 12.638 -1.416 -30.089 1.00 84.31 71 GLN A C 1
ATOM 560 O O . GLN A 1 71 ? 12.998 -2.564 -29.829 1.00 84.31 71 GLN A O 1
ATOM 565 N N . GLY A 1 72 ? 11.374 -1.017 -29.953 1.00 82.25 72 GLY A N 1
ATOM 566 C CA . GLY A 1 72 ? 10.294 -1.932 -29.607 1.00 82.25 72 GLY A CA 1
ATOM 567 C C . GLY A 1 72 ? 10.051 -2.959 -30.713 1.00 82.25 72 GLY A C 1
ATOM 568 O O . GLY A 1 72 ? 10.203 -2.663 -31.897 1.00 82.25 72 GLY A O 1
ATOM 569 N N . ILE A 1 73 ? 9.630 -4.162 -30.324 1.00 82.69 73 ILE A N 1
ATOM 570 C CA . ILE A 1 73 ? 9.141 -5.171 -31.267 1.00 82.69 73 ILE A CA 1
ATOM 571 C C . ILE A 1 73 ? 7.635 -4.933 -31.453 1.00 82.69 73 ILE A C 1
ATOM 573 O O . ILE A 1 73 ? 6.917 -4.825 -30.454 1.00 82.69 73 ILE A O 1
ATOM 577 N N . PRO A 1 74 ? 7.127 -4.847 -32.691 1.00 82.88 74 PRO A N 1
ATOM 578 C CA . PRO A 1 74 ? 5.706 -4.652 -32.933 1.00 82.88 74 PRO A CA 1
ATOM 579 C C . PRO A 1 74 ? 4.909 -5.859 -32.436 1.00 82.88 74 PRO A C 1
ATOM 581 O O . PRO A 1 74 ? 5.219 -7.012 -32.741 1.00 82.88 74 PRO A O 1
ATOM 584 N N . VAL A 1 75 ? 3.860 -5.582 -31.666 1.00 86.12 75 VAL A N 1
ATOM 585 C CA . VAL A 1 75 ? 2.967 -6.595 -31.102 1.00 86.12 75 VAL A CA 1
ATOM 586 C C . VAL A 1 75 ? 1.517 -6.297 -31.460 1.00 86.12 75 VAL A C 1
ATOM 588 O O . VAL A 1 75 ? 1.108 -5.140 -31.563 1.00 86.12 75 VAL A O 1
ATOM 591 N N . LYS A 1 76 ? 0.722 -7.352 -31.630 1.00 84.81 76 LYS A N 1
ATOM 592 C CA . LYS A 1 76 ? -0.724 -7.290 -31.843 1.00 84.81 76 LYS A CA 1
ATOM 593 C C . LYS A 1 76 ? -1.432 -8.172 -30.828 1.00 84.81 76 LYS A C 1
ATOM 595 O O . LYS A 1 76 ? -0.946 -9.244 -30.479 1.00 84.81 76 LYS A O 1
ATOM 600 N N . PHE A 1 77 ? -2.602 -7.727 -30.383 1.00 86.12 77 PHE A N 1
ATOM 601 C CA . PHE A 1 77 ? -3.492 -8.566 -29.596 1.00 86.12 77 PHE A CA 1
ATOM 602 C C . PHE A 1 77 ? -4.325 -9.472 -30.511 1.00 86.12 77 PHE A C 1
ATOM 604 O O . PHE A 1 77 ? -5.018 -8.996 -31.413 1.00 86.12 77 PHE A O 1
ATOM 611 N N . ASP A 1 78 ? -4.252 -10.769 -30.249 1.00 85.81 78 ASP A N 1
ATOM 612 C CA . ASP A 1 78 ? -5.046 -11.836 -30.838 1.00 85.81 78 ASP A CA 1
ATOM 613 C C . ASP A 1 78 ? -5.960 -12.428 -29.752 1.00 85.81 78 ASP A C 1
ATOM 615 O O . ASP A 1 78 ? -5.512 -12.749 -28.651 1.00 85.81 78 ASP A O 1
ATOM 619 N N . SER A 1 79 ? -7.257 -12.560 -30.035 1.00 83.19 79 SER A N 1
ATOM 620 C CA . SER A 1 79 ? -8.248 -12.993 -29.040 1.00 83.19 79 SER A CA 1
ATOM 621 C C . SER A 1 79 ? -8.091 -14.446 -28.581 1.00 83.19 79 SER A C 1
ATOM 623 O O . SER A 1 79 ? -8.628 -14.801 -27.535 1.00 83.19 79 SER A O 1
ATOM 625 N N . GLU A 1 80 ? -7.382 -15.285 -29.338 1.00 84.94 80 GLU A N 1
ATOM 626 C CA . GLU A 1 80 ? -7.153 -16.693 -29.001 1.00 84.94 80 GLU A CA 1
ATOM 627 C C . GLU A 1 80 ? -5.792 -16.909 -28.323 1.00 84.94 80 GLU A C 1
ATOM 629 O O . GLU A 1 80 ? -5.648 -17.818 -27.504 1.00 84.94 80 GLU A O 1
ATOM 634 N N . ARG A 1 81 ? -4.788 -16.083 -28.654 1.00 78.31 81 ARG A N 1
ATOM 635 C CA . ARG A 1 81 ? -3.386 -16.266 -28.231 1.00 78.31 81 ARG A CA 1
ATOM 636 C C . ARG A 1 81 ? -2.847 -15.173 -27.306 1.00 78.31 81 ARG A C 1
ATOM 638 O O . ARG A 1 81 ? -1.763 -15.341 -26.752 1.00 78.31 81 ARG A O 1
ATOM 645 N N . GLY A 1 82 ? -3.575 -14.077 -27.112 1.00 84.25 82 GLY A N 1
ATOM 646 C CA . GLY A 1 82 ? -3.118 -12.924 -26.339 1.00 84.25 82 GLY A CA 1
ATOM 647 C C . GLY A 1 82 ? -2.210 -12.005 -27.157 1.00 84.25 82 GLY A C 1
ATOM 648 O O . GLY A 1 82 ? -2.488 -11.712 -28.315 1.00 84.25 82 GLY A O 1
ATOM 649 N N . VAL A 1 83 ? -1.130 -11.496 -26.564 1.00 82.31 83 VAL A N 1
ATOM 650 C CA . VAL A 1 83 ? -0.198 -10.592 -27.260 1.00 82.31 83 VAL A CA 1
ATOM 651 C C . VAL A 1 83 ? 0.809 -11.415 -28.067 1.00 82.31 83 VAL A C 1
ATOM 653 O O . VAL A 1 83 ? 1.578 -12.183 -27.494 1.00 82.31 83 VAL A O 1
ATOM 656 N N . ALA A 1 84 ? 0.816 -11.241 -29.388 1.00 81.19 84 ALA A N 1
ATOM 657 C CA . ALA A 1 84 ? 1.734 -11.902 -30.310 1.00 81.19 84 ALA A CA 1
ATOM 658 C C . ALA A 1 84 ? 2.591 -10.876 -31.067 1.00 81.19 84 ALA A C 1
ATOM 660 O O . ALA A 1 84 ? 2.136 -9.769 -31.358 1.00 81.19 84 ALA A O 1
ATOM 661 N N . TYR A 1 85 ? 3.829 -11.243 -31.401 1.00 80.88 85 TYR A N 1
ATOM 662 C CA . TYR A 1 85 ? 4.709 -10.419 -32.232 1.00 80.88 85 TYR A CA 1
ATOM 663 C C . TYR A 1 85 ? 4.214 -10.402 -33.681 1.00 80.88 85 TYR A C 1
ATOM 665 O O . TYR A 1 85 ? 3.779 -11.429 -34.204 1.00 80.88 85 TYR A O 1
ATOM 673 N N . ILE A 1 86 ? 4.283 -9.240 -34.326 1.00 78.81 86 ILE A N 1
ATOM 674 C CA . ILE A 1 86 ? 4.059 -9.111 -35.766 1.00 78.81 86 ILE A CA 1
ATOM 675 C C . ILE A 1 86 ? 5.431 -9.244 -36.425 1.00 78.81 86 ILE A C 1
ATOM 677 O O . ILE A 1 86 ? 6.305 -8.413 -36.188 1.00 78.81 86 ILE A O 1
ATOM 681 N N . GLU A 1 87 ? 5.644 -10.277 -37.239 1.00 67.44 87 GLU A N 1
ATOM 682 C CA . GLU A 1 87 ? 6.777 -10.274 -38.166 1.00 67.44 87 GLU A CA 1
ATOM 683 C C . GLU A 1 87 ? 6.500 -9.182 -39.204 1.00 67.44 87 GLU A C 1
ATOM 685 O O . GLU A 1 87 ? 5.609 -9.319 -40.041 1.00 67.44 87 GLU A O 1
ATOM 690 N N . VAL A 1 88 ? 7.189 -8.047 -39.088 1.00 61.00 88 VAL A N 1
ATOM 691 C CA . VAL A 1 88 ? 7.147 -7.001 -40.113 1.00 61.00 88 VAL A CA 1
ATOM 692 C C . VAL A 1 88 ? 8.129 -7.425 -41.188 1.00 61.00 88 VAL A C 1
ATOM 694 O O . VAL A 1 88 ? 9.337 -7.430 -40.952 1.00 61.00 88 VAL A O 1
ATOM 697 N N . ASP A 1 89 ? 7.605 -7.845 -42.335 1.00 56.31 89 ASP A N 1
ATOM 698 C CA . ASP A 1 89 ? 8.413 -8.142 -43.511 1.00 56.31 89 ASP A CA 1
ATOM 699 C C . ASP A 1 89 ? 9.065 -6.824 -43.978 1.00 56.31 89 ASP A C 1
ATOM 701 O O . ASP A 1 89 ? 8.344 -5.865 -44.264 1.00 56.31 89 ASP A O 1
ATOM 705 N N . PRO A 1 90 ? 10.405 -6.705 -44.020 1.00 55.53 90 PRO A N 1
ATOM 706 C CA . PRO A 1 90 ? 11.100 -5.451 -44.332 1.00 55.53 90 PRO A CA 1
ATOM 707 C C . PRO A 1 90 ? 10.969 -4.994 -45.802 1.00 55.53 90 PRO A C 1
ATOM 709 O O . PRO A 1 90 ? 11.769 -4.180 -46.256 1.00 55.53 90 PRO A O 1
ATOM 712 N N . LEU A 1 91 ? 10.009 -5.528 -46.565 1.00 54.88 91 LEU A N 1
ATOM 713 C CA . LEU A 1 91 ? 9.841 -5.291 -48.003 1.00 54.88 91 LEU A CA 1
ATOM 714 C C . LEU A 1 91 ? 8.586 -4.492 -48.390 1.00 54.88 91 LEU A C 1
ATOM 716 O O . LEU A 1 91 ? 8.376 -4.271 -49.581 1.00 54.88 91 LEU A O 1
ATOM 720 N N . GLU A 1 92 ? 7.785 -4.019 -47.435 1.00 51.72 92 GLU A N 1
ATOM 721 C CA . GLU A 1 92 ? 6.710 -3.053 -47.711 1.00 51.72 92 GLU A CA 1
ATOM 722 C C . GLU A 1 92 ? 7.044 -1.683 -47.091 1.00 51.72 92 GLU A C 1
ATOM 724 O O . GLU A 1 92 ? 6.596 -1.350 -45.995 1.00 51.72 92 GLU A O 1
ATOM 729 N N . GLU A 1 93 ? 7.870 -0.911 -47.812 1.00 44.25 93 GLU A N 1
ATOM 730 C CA . GLU A 1 93 ? 7.944 0.564 -47.740 1.00 44.25 93 GLU A CA 1
ATOM 731 C C . GLU A 1 93 ? 7.024 1.200 -48.794 1.00 44.25 93 GLU A C 1
ATOM 733 O O . GLU A 1 93 ? 7.033 0.728 -49.958 1.00 44.25 93 GLU A O 1
#

Sequence (93 aa):
MALLEISVEQILDLIQQLPIESQQSIVEKLHQQLAEKLPILEIDEESKVWLEADLAGELPGYDWGPEGIPQGIPVKFDSERGVAYIEVDPLEE

Secondary structure (DSSP, 8-state):
-------HHHHHHHHHTS-HHHHHHHHHHHHHHHHHHS------HHHHHHHT--TTS-PPPP---TT-S--PPPEEEETTTEEEE----TT--

Foldseek 3Di:
DDPPPQDPVNVVVVLVPDDPVVNVVVVVVVVVVCVVPDPPPPCDPVNVCVVPDDPVDDDPPDPPDPVPDDDDFDWDQDPVPGIDGDPDDPPDD